Protein AF-A0AAN8XIC4-F1 (afdb_monomer)

Solvent-accessible surface area (backbone atoms only — not comparable to full-atom values): 4146 Å² total; per-residue (Å²): 135,92,72,61,90,68,64,57,85,76,57,86,34,74,46,78,47,74,55,46,72,57,79,78,48,100,77,54,38,58,62,74,88,75,55,70,75,84,36,40,35,36,42,40,63,51,54,82,67,72,44,62,70,67,39,80,50,88,91,70,22,32,40,26,20,85

Nearest PDB structures (foldseek):
  8bah-assembly1_B  TM=9.690E-01  e=6.129E-07  Homo sapiens
  3t1i-assembly2_C  TM=9.681E-01  e=1.789E-06  Homo sapiens
  4yke-assembly1_B  TM=9.498E-01  e=1.789E-06  Thermochaetoides thermophila DSM 1495
  4fbw-assembly3_A  TM=9.581E-01  e=2.279E-05  Schizosaccharomyces pombe 972h-
  4fbw-assembly3_B  TM=9.576E-01  e=2.606E-05  Schizosaccharomyces pombe 972h-

Organism: Halocaridina rubra (NCBI:txid373956)

Mean predicted aligned error: 2.93 Å

InterPro domains:
  IPR029052 Metallo-dependent phosphatase-like [G3DSA:3.60.21.10] (1-66)
  IPR029052 Metallo-dependent phosphatase-like [SSF56300] (7-54)

pLDDT: mean 95.02, std 4.51, range [75.25, 98.56]

Secondary structure (DSSP, 8-state):
----SSSTTTS--EEEE-S--S-SSSSSS--GGGS-TT-SEEEE-S--S-EEEEEEETTTEEEEE-

Structure (mmCIF, N/CA/C/O backbone):
data_AF-A0AAN8XIC4-F1
#
_entry.id   AF-A0AAN8XIC4-F1
#
loop_
_atom_site.group_PDB
_atom_site.id
_atom_site.type_symbol
_atom_site.label_atom_id
_atom_site.label_alt_id
_atom_site.label_comp_id
_atom_site.label_asym_id
_atom_site.label_entity_id
_atom_site.label_seq_id
_atom_site.pdbx_PDB_ins_code
_atom_site.Cartn_x
_atom_site.Cartn_y
_atom_site.Cartn_z
_atom_site.occupancy
_atom_site.B_iso_or_equiv
_atom_site.auth_seq_id
_atom_site.auth_comp_id
_atom_site.auth_asym_id
_atom_site.auth_atom_id
_atom_site.pdbx_PDB_model_num
ATOM 1 N N . MET A 1 1 ? -4.453 10.853 5.661 1.00 75.25 1 MET A N 1
ATOM 2 C CA . MET A 1 1 ? -5.762 10.597 5.005 1.00 75.25 1 MET A CA 1
ATOM 3 C C . MET A 1 1 ? -6.942 10.768 5.967 1.00 75.25 1 MET A C 1
ATOM 5 O O . MET A 1 1 ? -6.718 10.970 7.154 1.00 75.25 1 MET A O 1
ATOM 9 N N . ILE A 1 2 ? -8.188 10.713 5.477 1.00 92.94 2 ILE A N 1
ATOM 10 C CA . ILE A 1 2 ? -9.399 10.690 6.323 1.00 92.94 2 ILE A CA 1
ATOM 11 C C . ILE A 1 2 ? -9.667 9.240 6.748 1.00 92.94 2 ILE A C 1
ATOM 13 O O . ILE A 1 2 ? -9.680 8.356 5.896 1.00 92.94 2 ILE A O 1
ATOM 17 N N . ARG A 1 3 ? -9.887 9.004 8.046 1.00 96.69 3 ARG A N 1
ATOM 18 C CA . ARG A 1 3 ? -10.258 7.695 8.616 1.00 96.69 3 ARG A CA 1
ATOM 19 C C . ARG A 1 3 ? -11.667 7.758 9.226 1.00 96.69 3 ARG A C 1
ATOM 21 O O . ARG A 1 3 ? -12.111 8.857 9.582 1.00 96.69 3 ARG A O 1
ATOM 28 N N . PRO A 1 4 ? -12.377 6.622 9.358 1.00 97.06 4 PRO A N 1
ATOM 29 C CA . PRO A 1 4 ? -13.626 6.557 10.115 1.00 97.06 4 PRO A CA 1
ATOM 30 C C . PRO A 1 4 ? -13.451 7.116 11.532 1.00 97.06 4 PRO A C 1
ATOM 32 O O . PRO A 1 4 ? -12.427 6.884 12.170 1.00 97.06 4 PRO A O 1
ATOM 35 N N . LYS A 1 5 ? -14.444 7.867 12.027 1.00 96.38 5 LYS A N 1
ATOM 36 C CA . LYS A 1 5 ? -14.413 8.410 13.399 1.00 96.38 5 LYS A CA 1
ATOM 37 C C . LYS A 1 5 ? -14.616 7.325 14.454 1.00 96.38 5 LYS A C 1
ATOM 39 O O . LYS A 1 5 ? -14.082 7.429 15.551 1.00 96.38 5 LYS A O 1
ATOM 44 N N . GLU A 1 6 ? -15.406 6.315 14.119 1.00 97.44 6 GLU A N 1
ATOM 45 C CA . GLU A 1 6 ? -15.743 5.200 14.994 1.00 97.44 6 GLU A CA 1
ATOM 46 C C . GLU A 1 6 ? -14.900 3.989 14.606 1.00 97.44 6 GLU A C 1
ATOM 48 O O . GLU A 1 6 ? -14.733 3.700 13.416 1.00 97.44 6 GLU A O 1
ATOM 53 N N . HIS A 1 7 ? -14.380 3.283 15.611 1.00 96.12 7 HIS A N 1
ATOM 54 C CA . HIS A 1 7 ? -13.682 2.009 15.420 1.00 96.12 7 HIS A CA 1
ATOM 55 C C . HIS A 1 7 ? -12.472 2.081 14.475 1.00 96.12 7 HIS A C 1
ATOM 57 O O . HIS A 1 7 ? -12.148 1.101 13.818 1.00 96.12 7 HIS A O 1
ATOM 63 N N . ALA A 1 8 ? -11.790 3.234 14.390 1.00 95.25 8 ALA A N 1
ATOM 64 C CA . ALA A 1 8 ? -10.712 3.485 13.424 1.00 95.25 8 ALA A CA 1
ATOM 65 C C . ALA A 1 8 ? -9.624 2.393 13.402 1.00 95.25 8 ALA A C 1
ATOM 67 O O . ALA A 1 8 ? -9.095 2.088 12.333 1.00 95.25 8 ALA A O 1
ATOM 68 N N . GLU A 1 9 ? -9.313 1.815 14.565 1.00 94.88 9 GLU A N 1
ATOM 69 C CA . GLU A 1 9 ? -8.287 0.779 14.737 1.00 94.88 9 GLU A CA 1
ATOM 70 C C . GLU A 1 9 ? -8.804 -0.654 14.526 1.00 94.88 9 GLU A C 1
ATOM 72 O O . GLU A 1 9 ? -8.001 -1.572 14.392 1.00 94.88 9 GLU A O 1
ATOM 77 N N . ASP A 1 10 ? -10.123 -0.851 14.448 1.00 96.88 10 ASP A N 1
ATOM 78 C CA . ASP A 1 10 ? -10.738 -2.162 14.202 1.00 96.88 10 ASP A CA 1
ATOM 79 C C . ASP A 1 10 ? -10.875 -2.453 12.693 1.00 96.88 10 ASP A C 1
ATOM 81 O O . ASP A 1 10 ? -11.092 -3.594 12.280 1.00 96.88 10 ASP A O 1
ATOM 85 N N . TRP A 1 11 ? -10.765 -1.420 11.849 1.00 97.19 11 TRP A N 1
ATOM 86 C CA . TRP A 1 11 ? -10.862 -1.556 10.398 1.00 97.19 11 TRP A CA 1
ATOM 87 C C . TRP A 1 11 ? -9.595 -2.163 9.799 1.00 97.19 11 TRP A C 1
ATOM 89 O O . TRP A 1 11 ? -8.489 -1.683 10.038 1.00 97.19 11 TRP A O 1
ATOM 99 N N . PHE A 1 12 ? -9.779 -3.139 8.908 1.00 97.75 12 PHE A N 1
ATOM 100 C CA . PHE A 1 12 ? -8.735 -3.568 7.983 1.00 97.75 12 PHE A CA 1
ATOM 101 C C . PHE A 1 12 ? -8.677 -2.601 6.791 1.00 97.75 12 PHE A C 1
ATOM 103 O O . PHE A 1 12 ? -9.587 -2.552 5.960 1.00 97.75 12 PHE A O 1
ATOM 110 N N . ASN A 1 13 ? -7.617 -1.803 6.721 1.00 97.75 13 ASN A N 1
ATOM 111 C CA . ASN A 1 13 ? -7.465 -0.705 5.774 1.00 97.75 13 ASN A CA 1
ATOM 112 C C . ASN A 1 13 ? -6.806 -1.192 4.479 1.00 97.75 13 ASN A C 1
ATOM 114 O O . ASN A 1 13 ? -5.637 -1.586 4.477 1.00 97.75 13 ASN A O 1
ATOM 118 N N . ILE A 1 14 ? -7.550 -1.130 3.374 1.00 98.06 14 ILE A N 1
ATOM 119 C CA . ILE A 1 14 ? -7.080 -1.517 2.039 1.00 98.06 14 ILE A CA 1
ATOM 120 C C . ILE A 1 14 ? -6.961 -0.272 1.164 1.00 98.06 14 ILE A C 1
ATOM 122 O O . ILE A 1 14 ? -7.900 0.520 1.078 1.00 98.06 14 ILE A O 1
ATOM 126 N N . MET A 1 15 ? -5.835 -0.130 0.470 1.00 98.00 15 MET A N 1
ATOM 127 C CA . MET A 1 15 ? -5.648 0.869 -0.579 1.00 98.00 15 MET A CA 1
ATOM 128 C C . MET A 1 15 ? -5.408 0.179 -1.919 1.00 98.00 15 MET A C 1
ATOM 130 O O . MET A 1 15 ? -4.582 -0.720 -2.024 1.00 98.00 15 MET A O 1
ATOM 134 N N . VAL A 1 16 ? -6.109 0.626 -2.958 1.00 98.31 16 VAL A N 1
ATOM 135 C CA . VAL A 1 16 ? -5.861 0.211 -4.343 1.00 98.31 16 VAL A CA 1
ATOM 136 C C . VAL A 1 16 ? -5.338 1.422 -5.095 1.00 98.31 16 VAL A C 1
ATOM 138 O O . VAL A 1 16 ? -5.952 2.490 -5.038 1.00 98.31 16 VAL A O 1
ATOM 141 N N . LEU A 1 17 ? -4.217 1.274 -5.796 1.00 97.50 17 LEU A N 1
ATOM 142 C CA . LEU A 1 17 ? -3.668 2.343 -6.622 1.00 97.50 17 LEU A CA 1
ATOM 143 C C . LEU A 1 17 ? -3.175 1.835 -7.972 1.00 97.50 17 LEU A C 1
ATOM 145 O O . LEU A 1 17 ? -2.804 0.678 -8.136 1.00 97.50 17 LEU A O 1
ATOM 149 N N . HIS A 1 18 ? -3.167 2.739 -8.944 1.00 98.06 18 HIS A N 1
ATOM 150 C CA . HIS A 1 18 ? -2.719 2.479 -10.305 1.00 98.06 18 HIS A CA 1
ATOM 151 C C . HIS A 1 18 ? -1.705 3.564 -10.687 1.00 98.06 18 HIS A C 1
ATOM 153 O O . HIS A 1 18 ? -2.054 4.568 -11.304 1.00 98.06 18 HIS A O 1
ATOM 159 N N . GLN A 1 19 ? -0.468 3.407 -10.213 1.00 97.62 19 GLN A N 1
ATOM 160 C CA . GLN A 1 19 ? 0.661 4.316 -10.450 1.00 97.62 19 GLN A CA 1
ATOM 161 C C . GLN A 1 19 ? 1.944 3.518 -10.665 1.00 97.62 19 GLN A C 1
ATOM 163 O O . GLN A 1 19 ? 2.005 2.371 -10.243 1.00 97.62 19 GLN A O 1
ATOM 168 N N . ASN A 1 20 ? 2.987 4.114 -11.238 1.00 97.44 20 ASN A N 1
ATOM 169 C CA . ASN A 1 20 ? 4.285 3.442 -11.358 1.00 97.44 20 ASN A CA 1
ATOM 170 C C . ASN A 1 20 ? 4.828 3.047 -9.973 1.00 97.44 20 ASN A C 1
ATOM 172 O O . ASN A 1 20 ? 4.922 3.894 -9.071 1.00 97.44 20 ASN A O 1
ATOM 176 N N . HIS A 1 21 ? 5.202 1.778 -9.823 1.00 95.25 21 HIS A N 1
ATOM 177 C CA . HIS A 1 21 ? 5.914 1.250 -8.654 1.00 95.25 21 HIS A CA 1
ATOM 178 C C . HIS A 1 21 ? 7.420 1.454 -8.808 1.00 95.25 21 HIS A C 1
ATOM 180 O O . HIS A 1 21 ? 8.127 1.780 -7.852 1.00 95.25 21 HIS A O 1
ATOM 186 N N . VAL A 1 22 ? 7.903 1.317 -10.044 1.00 90.06 22 VAL A N 1
ATOM 187 C CA . VAL A 1 22 ? 9.321 1.399 -10.385 1.00 90.06 22 VAL A CA 1
ATOM 188 C C . VAL A 1 22 ? 9.725 2.833 -10.714 1.00 90.06 22 VAL A C 1
ATOM 190 O O . VAL A 1 22 ? 9.011 3.604 -11.357 1.00 90.06 22 VAL A O 1
ATOM 193 N N . LYS A 1 23 ? 10.932 3.210 -10.287 1.00 90.81 23 LYS A N 1
ATOM 194 C CA . LYS A 1 23 ? 11.499 4.536 -10.534 1.00 90.81 23 LYS A CA 1
ATOM 195 C C . LYS A 1 23 ? 11.856 4.729 -12.014 1.00 90.81 23 LYS A C 1
ATOM 197 O O . LYS A 1 23 ? 12.965 4.412 -12.436 1.00 90.81 23 LYS A O 1
ATOM 202 N N . HIS A 1 24 ? 10.961 5.360 -12.771 1.00 81.50 24 HIS A N 1
ATOM 203 C CA . HIS A 1 24 ? 11.216 5.791 -14.157 1.00 81.50 24 HIS A CA 1
ATOM 204 C C . HIS A 1 24 ? 11.780 7.221 -14.278 1.00 81.50 24 HIS A C 1
ATOM 206 O O . HIS A 1 24 ? 12.156 7.666 -15.358 1.00 81.50 24 HIS A O 1
ATOM 212 N N . GLY A 1 25 ? 11.840 7.964 -13.171 1.00 84.69 25 GLY A N 1
ATOM 213 C CA . GLY A 1 25 ? 12.331 9.341 -13.094 1.00 84.69 25 GLY A CA 1
ATOM 214 C C . GLY A 1 25 ? 12.236 9.865 -11.657 1.00 84.69 25 GLY A C 1
ATOM 215 O O . GLY A 1 25 ? 11.736 9.149 -10.790 1.00 84.69 25 GLY A O 1
ATOM 216 N N . PRO A 1 26 ? 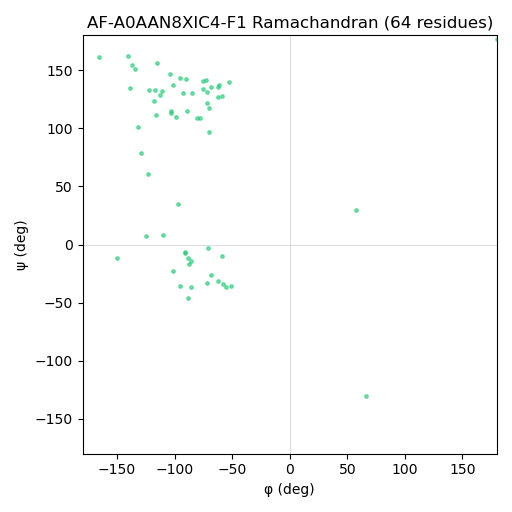12.694 11.094 -11.360 1.00 83.50 26 PRO A N 1
ATOM 217 C CA . PRO A 1 26 ? 12.688 11.623 -9.993 1.00 83.50 26 PRO A CA 1
ATOM 218 C C . PRO A 1 26 ? 11.293 11.667 -9.350 1.00 83.50 26 PRO A C 1
ATOM 220 O O . PRO A 1 26 ? 11.177 11.430 -8.153 1.00 83.50 26 PRO A O 1
ATOM 223 N N . THR A 1 27 ? 10.255 11.929 -10.150 1.00 90.75 27 THR A N 1
ATOM 224 C CA . THR A 1 27 ? 8.859 12.109 -9.707 1.00 90.75 27 THR A CA 1
ATOM 225 C C . THR A 1 27 ? 7.870 11.182 -10.421 1.00 90.75 27 THR A C 1
ATOM 227 O O . THR A 1 27 ? 6.666 11.344 -10.271 1.00 90.75 27 THR A O 1
ATOM 230 N N . ASN A 1 28 ? 8.356 10.229 -11.223 1.00 94.00 28 ASN A N 1
ATOM 231 C CA . ASN A 1 28 ? 7.519 9.386 -12.089 1.00 94.00 28 ASN A CA 1
ATOM 232 C C . ASN A 1 28 ? 7.210 8.026 -11.449 1.00 94.00 28 ASN A C 1
ATOM 234 O O . ASN A 1 28 ? 7.211 7.014 -12.144 1.00 94.00 28 ASN A O 1
ATOM 238 N N . TYR A 1 29 ? 7.050 7.996 -10.128 1.00 96.00 29 TYR A N 1
ATOM 239 C CA . TYR A 1 29 ? 6.685 6.823 -9.336 1.00 96.00 29 TYR A CA 1
ATOM 240 C C . TYR A 1 29 ? 6.252 7.266 -7.943 1.00 96.00 29 TYR A C 1
ATOM 242 O O . TYR A 1 29 ? 6.579 8.379 -7.517 1.00 96.00 29 TYR A O 1
ATOM 250 N N . ILE A 1 30 ? 5.534 6.395 -7.241 1.00 96.06 30 ILE A N 1
ATOM 251 C CA . ILE A 1 30 ? 5.221 6.601 -5.829 1.00 96.06 30 ILE A CA 1
ATOM 252 C C . ILE A 1 30 ? 6.131 5.689 -5.006 1.00 96.06 30 ILE A C 1
ATOM 254 O O . ILE A 1 30 ? 6.015 4.469 -5.100 1.00 96.06 30 ILE A O 1
ATOM 258 N N . PRO A 1 31 ? 7.037 6.251 -4.191 1.00 94.12 31 PRO A N 1
ATOM 259 C CA . PRO A 1 31 ? 7.754 5.480 -3.191 1.00 94.12 31 PRO A CA 1
ATOM 260 C C . PRO A 1 31 ? 6.790 4.875 -2.168 1.00 94.12 31 PRO A C 1
ATOM 262 O O . PRO A 1 31 ? 5.906 5.555 -1.654 1.00 94.12 31 PRO A O 1
ATOM 265 N N . GLU A 1 32 ? 7.002 3.618 -1.804 1.00 94.00 32 GLU A N 1
ATOM 266 C CA . GLU A 1 32 ? 6.205 2.928 -0.783 1.00 94.00 32 GLU A CA 1
ATOM 267 C C . GLU A 1 32 ? 6.156 3.648 0.567 1.00 94.00 32 GLU A C 1
ATOM 269 O O . GLU A 1 32 ? 5.114 3.707 1.212 1.00 94.00 32 GLU A O 1
ATOM 274 N N . ASN A 1 33 ? 7.262 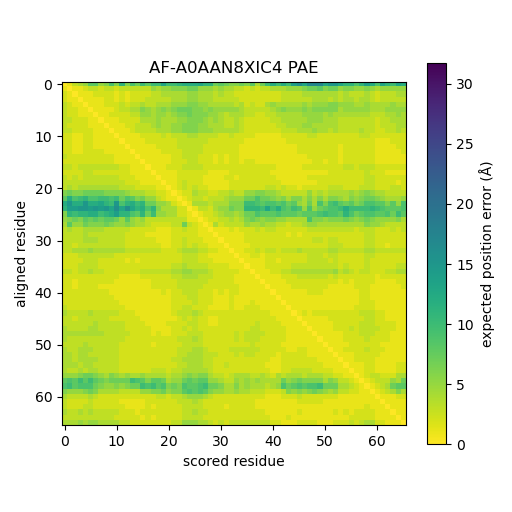4.277 0.965 1.00 90.69 33 ASN A N 1
ATOM 275 C CA . ASN A 1 33 ? 7.355 5.040 2.208 1.00 90.69 33 ASN A CA 1
ATOM 276 C C . ASN A 1 33 ? 6.565 6.363 2.198 1.00 90.69 33 ASN A C 1
ATOM 278 O O . ASN A 1 33 ? 6.570 7.065 3.207 1.00 90.69 33 ASN A O 1
ATOM 282 N N . PHE A 1 34 ? 5.923 6.732 1.083 1.00 93.69 34 PHE A N 1
ATOM 283 C CA . PHE A 1 34 ? 4.993 7.865 1.031 1.00 93.69 34 PHE A CA 1
ATOM 284 C C . PHE A 1 34 ? 3.573 7.462 1.437 1.00 93.69 34 PHE A C 1
ATOM 286 O O . PHE A 1 34 ? 2.740 8.337 1.675 1.00 93.69 34 PHE A O 1
ATOM 293 N N . LEU A 1 35 ? 3.280 6.161 1.488 1.00 94.62 35 LEU A N 1
ATOM 294 C CA . LEU A 1 35 ? 1.979 5.664 1.909 1.00 94.62 35 LEU A CA 1
ATOM 295 C C . LEU A 1 35 ? 1.843 5.782 3.429 1.00 94.62 35 LEU A C 1
ATOM 297 O O . LEU A 1 35 ? 2.792 5.547 4.178 1.00 94.62 35 LEU A O 1
ATOM 301 N N . ASP A 1 36 ? 0.648 6.165 3.880 1.00 94.50 36 ASP A N 1
ATOM 302 C CA . ASP A 1 36 ? 0.364 6.286 5.307 1.00 94.50 36 ASP A CA 1
ATOM 303 C C . ASP A 1 36 ? 0.518 4.906 5.984 1.00 94.50 36 ASP A C 1
ATOM 305 O O . ASP A 1 36 ? -0.026 3.919 5.479 1.00 94.50 36 ASP A O 1
ATOM 309 N N . PRO A 1 37 ? 1.181 4.818 7.153 1.00 92.31 37 PRO A N 1
ATOM 310 C CA . PRO A 1 37 ? 1.481 3.538 7.778 1.00 92.31 37 PRO A CA 1
ATOM 311 C C . PRO A 1 37 ? 0.219 2.758 8.151 1.00 92.31 37 PRO A C 1
ATOM 313 O O . PRO A 1 37 ? 0.253 1.555 8.028 1.00 92.31 37 PRO A O 1
ATOM 316 N N . PHE A 1 38 ? -0.912 3.393 8.495 1.00 94.62 38 PHE A N 1
ATOM 317 C CA . PHE A 1 38 ? -2.129 2.695 8.969 1.00 94.62 38 PHE A CA 1
ATOM 318 C C . PHE A 1 38 ? -2.737 1.664 7.991 1.00 94.62 38 PHE A C 1
ATOM 320 O O . PHE A 1 38 ? -3.673 0.948 8.353 1.00 94.62 38 PHE A O 1
ATOM 327 N N . LEU A 1 39 ? -2.270 1.625 6.742 1.00 96.88 39 LEU A N 1
ATOM 328 C CA . LEU A 1 39 ? -2.715 0.673 5.735 1.00 96.88 39 LEU A CA 1
ATOM 329 C C . LEU A 1 39 ? -2.270 -0.749 6.088 1.00 96.88 39 LEU A C 1
ATOM 331 O O . LEU A 1 39 ? -1.113 -0.999 6.421 1.00 96.88 39 LEU A O 1
ATOM 335 N N . ASN A 1 40 ? -3.185 -1.705 5.948 1.00 97.50 40 ASN A N 1
ATOM 336 C CA . ASN A 1 40 ? -2.893 -3.120 6.168 1.00 97.50 40 ASN A CA 1
ATOM 337 C C . ASN A 1 40 ? -2.553 -3.838 4.859 1.00 97.50 40 ASN A C 1
ATOM 339 O O . ASN A 1 40 ? -1.683 -4.704 4.847 1.00 97.50 40 ASN A O 1
ATOM 343 N N . LEU A 1 41 ? -3.204 -3.462 3.754 1.00 98.00 41 LEU A N 1
ATOM 344 C CA . LEU A 1 41 ? -2.950 -4.023 2.428 1.00 98.00 41 LEU A CA 1
ATOM 345 C C . LEU A 1 41 ? -2.968 -2.934 1.355 1.00 98.00 41 LEU A C 1
ATOM 347 O O . LEU A 1 41 ? -3.889 -2.119 1.288 1.00 98.00 41 LEU A O 1
ATOM 351 N N . VAL A 1 42 ? -1.979 -2.976 0.472 1.00 98.25 42 VAL A N 1
ATOM 352 C CA . VAL A 1 42 ? -1.877 -2.147 -0.724 1.00 98.25 42 VAL A CA 1
ATOM 353 C C . VAL A 1 42 ? -1.895 -3.053 -1.950 1.00 98.25 42 VAL A C 1
ATOM 355 O O . VAL A 1 42 ? -1.061 -3.947 -2.085 1.00 98.25 42 VAL A O 1
ATOM 358 N N . ILE A 1 43 ? -2.842 -2.812 -2.851 1.00 98.56 43 ILE A N 1
ATOM 359 C CA . ILE A 1 43 ? -2.935 -3.482 -4.149 1.00 98.56 43 ILE A CA 1
ATOM 360 C C . ILE A 1 43 ? -2.425 -2.506 -5.209 1.00 98.56 43 ILE A C 1
ATOM 362 O O . ILE A 1 43 ? -3.039 -1.460 -5.454 1.00 98.56 43 ILE A O 1
ATOM 366 N N . TRP A 1 44 ? -1.297 -2.848 -5.823 1.00 98.50 44 TRP A N 1
ATOM 367 C CA . TRP A 1 44 ? -0.628 -2.049 -6.842 1.00 98.50 44 TRP A CA 1
ATOM 368 C C . TRP A 1 44 ? -0.991 -2.582 -8.228 1.00 98.50 44 TRP A C 1
ATOM 370 O O . TRP A 1 44 ? -0.611 -3.686 -8.585 1.00 98.50 44 TRP A O 1
ATOM 380 N N . GLY A 1 45 ? -1.780 -1.834 -8.998 1.00 98.25 45 GLY A N 1
ATOM 381 C CA . GLY A 1 45 ? -2.412 -2.354 -10.218 1.00 98.25 45 GLY A CA 1
ATOM 382 C C . GLY A 1 45 ? -1.878 -1.807 -11.541 1.00 98.25 4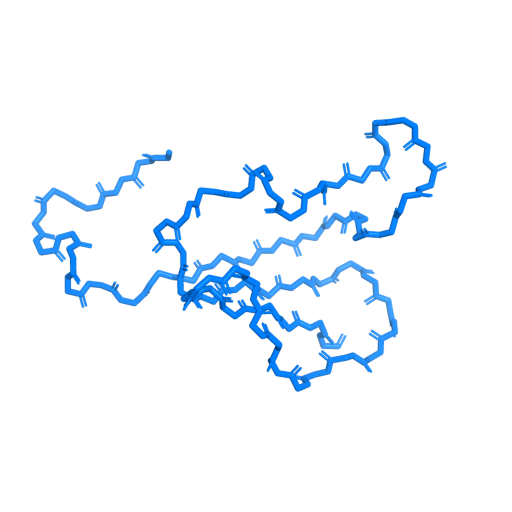5 GLY A C 1
ATOM 383 O O . GLY A 1 45 ? -2.53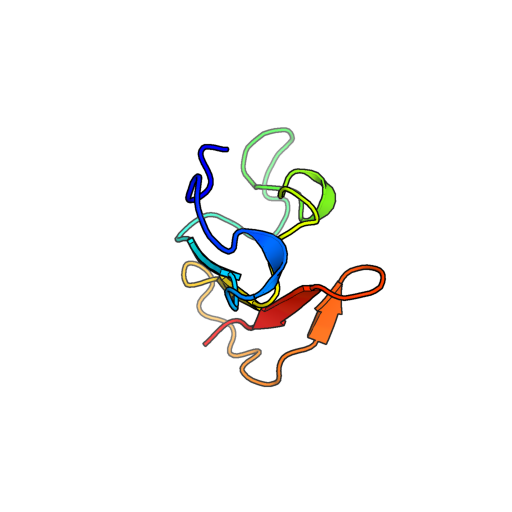2 -2.011 -12.558 1.00 98.25 45 GLY A O 1
ATOM 384 N N . HIS A 1 46 ? -0.790 -1.032 -11.536 1.00 98.00 46 HIS A N 1
ATOM 385 C CA . HIS A 1 46 ? -0.254 -0.415 -12.759 1.00 98.00 46 HIS A CA 1
ATOM 386 C C . HIS A 1 46 ? 0.737 -1.297 -13.505 1.00 98.00 46 HIS A C 1
ATOM 388 O O . HIS A 1 46 ? 0.688 -1.389 -14.727 1.00 98.00 46 HIS A O 1
ATOM 394 N N . GLU A 1 47 ? 1.671 -1.887 -12.772 1.00 97.69 47 GLU A N 1
ATOM 395 C CA . GLU A 1 47 ? 2.720 -2.703 -13.356 1.00 97.69 47 GLU A CA 1
ATOM 396 C C . GLU A 1 47 ? 2.124 -4.027 -13.835 1.00 97.69 47 GLU A C 1
ATOM 398 O O . GLU A 1 47 ? 1.259 -4.603 -13.184 1.00 97.69 47 GLU A O 1
ATOM 403 N N . HIS A 1 48 ? 2.595 -4.515 -14.979 1.00 97.25 48 HIS A N 1
ATOM 404 C CA . HIS A 1 48 ? 2.107 -5.766 -15.566 1.00 97.25 48 HIS A CA 1
ATOM 405 C C . HIS A 1 48 ? 2.906 -6.997 -15.102 1.00 97.25 48 HIS A C 1
ATOM 407 O O . HIS A 1 48 ? 2.580 -8.124 -15.476 1.00 97.25 4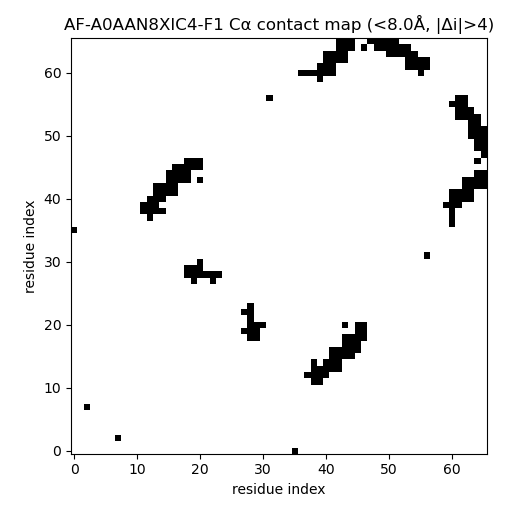8 HIS A O 1
ATOM 413 N N . GLU A 1 49 ? 3.998 -6.797 -14.358 1.00 97.75 49 GLU A N 1
ATOM 414 C CA . GLU A 1 49 ? 4.742 -7.900 -13.754 1.00 97.75 49 GLU A CA 1
ATOM 415 C C . GLU A 1 49 ? 3.923 -8.492 -12.605 1.00 97.75 49 GLU A C 1
ATOM 417 O O . GLU A 1 49 ? 3.600 -7.798 -11.648 1.00 97.75 49 GLU A O 1
ATOM 422 N N . CYS A 1 50 ? 3.616 -9.783 -12.675 1.00 98.12 50 CYS A N 1
ATOM 423 C CA . CYS A 1 50 ? 2.824 -10.442 -11.645 1.00 98.12 50 CYS A CA 1
ATOM 424 C C . CYS A 1 50 ? 3.685 -10.742 -10.405 1.00 98.12 50 CYS A C 1
ATOM 426 O O . CYS A 1 50 ? 4.527 -11.643 -10.424 1.00 98.12 50 CYS A O 1
ATOM 428 N N . LEU A 1 51 ? 3.438 -10.012 -9.315 1.00 97.75 51 LEU A N 1
ATOM 429 C CA . LEU A 1 51 ? 3.986 -10.238 -7.973 1.00 97.75 51 LEU A CA 1
ATOM 430 C C . LEU A 1 51 ? 2.814 -10.396 -6.988 1.00 97.75 51 LEU A C 1
ATOM 432 O O . LEU A 1 51 ? 2.615 -9.596 -6.068 1.00 97.75 51 LEU A O 1
ATOM 436 N N . ILE A 1 52 ? 1.991 -11.417 -7.240 1.00 97.94 52 ILE A N 1
ATOM 437 C CA . ILE A 1 52 ? 0.706 -11.620 -6.558 1.00 97.94 52 ILE A CA 1
ATOM 438 C C . ILE A 1 52 ? 0.853 -11.983 -5.074 1.00 97.94 52 ILE A C 1
ATOM 440 O O . ILE A 1 52 ? -0.043 -11.704 -4.283 1.00 97.94 52 ILE A O 1
ATOM 444 N N . GLU A 1 53 ? 1.975 -12.588 -4.684 1.00 98.31 53 GLU A N 1
ATOM 445 C CA . GLU A 1 53 ? 2.236 -12.952 -3.291 1.00 98.31 53 GLU A CA 1
ATOM 446 C C . GLU A 1 53 ? 2.473 -11.686 -2.451 1.00 98.31 53 GLU A C 1
ATOM 448 O O . GLU A 1 53 ? 3.439 -10.959 -2.713 1.00 98.31 53 GLU A O 1
ATOM 453 N N . PRO A 1 54 ? 1.630 -11.393 -1.439 1.00 97.50 54 PRO A N 1
ATOM 454 C CA . PRO A 1 54 ? 1.784 -10.185 -0.644 1.00 97.50 54 PRO A CA 1
ATOM 455 C C . PRO A 1 54 ? 3.119 -10.180 0.101 1.00 97.50 54 PRO A C 1
ATOM 457 O O . PRO A 1 54 ? 3.431 -11.101 0.860 1.00 97.50 54 PRO A O 1
ATOM 460 N N . ARG A 1 55 ? 3.894 -9.107 -0.062 1.00 97.12 55 ARG A N 1
ATOM 461 C CA . ARG A 1 55 ? 5.149 -8.902 0.669 1.00 97.12 55 ARG A CA 1
ATOM 462 C C . ARG A 1 55 ? 4.991 -7.874 1.773 1.00 97.12 55 ARG A C 1
ATOM 464 O O . ARG A 1 55 ? 4.259 -6.898 1.624 1.00 97.12 55 ARG A O 1
ATOM 471 N N . LEU A 1 56 ? 5.724 -8.069 2.864 1.00 96.56 56 LEU A N 1
ATOM 472 C CA . LEU A 1 56 ? 5.750 -7.114 3.962 1.00 96.56 56 LEU A CA 1
ATOM 473 C C . LEU A 1 56 ? 6.517 -5.846 3.553 1.00 96.56 56 LEU A C 1
ATOM 475 O O . LEU A 1 56 ? 7.628 -5.914 3.024 1.00 96.56 56 LEU A O 1
ATOM 479 N N . MET A 1 57 ? 5.912 -4.695 3.813 1.00 93.19 57 MET A N 1
ATOM 480 C CA . MET A 1 57 ? 6.485 -3.362 3.682 1.00 93.19 57 MET A CA 1
ATOM 481 C C . MET A 1 57 ? 6.539 -2.732 5.077 1.00 93.19 57 MET A C 1
ATOM 483 O O . MET A 1 57 ? 5.509 -2.427 5.679 1.00 93.19 57 MET A O 1
ATOM 487 N N . GLY A 1 58 ? 7.750 -2.544 5.605 1.00 87.19 58 GLY A N 1
ATOM 488 C CA . GLY A 1 58 ? 7.931 -2.125 6.996 1.00 87.19 58 GLY A CA 1
ATOM 489 C C . GLY A 1 58 ? 7.466 -3.216 7.962 1.00 87.19 58 GLY A C 1
ATOM 490 O O . GLY A 1 58 ? 7.844 -4.372 7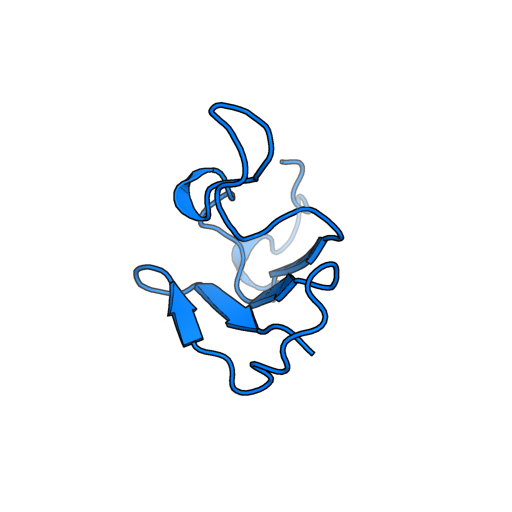.798 1.00 87.19 58 GLY A O 1
ATOM 491 N N . ASP A 1 59 ? 6.643 -2.847 8.945 1.00 86.12 59 ASP A N 1
ATOM 492 C CA . ASP A 1 59 ? 6.300 -3.748 10.054 1.00 86.12 59 ASP A CA 1
ATOM 493 C C . ASP A 1 59 ? 4.922 -4.418 9.932 1.00 86.12 59 ASP A C 1
ATOM 495 O O . ASP A 1 59 ? 4.695 -5.451 10.556 1.00 86.12 59 ASP A O 1
ATOM 499 N N . HIS A 1 60 ? 3.980 -3.848 9.167 1.00 92.12 60 HIS A N 1
ATOM 500 C CA . HIS A 1 60 ? 2.574 -4.293 9.215 1.00 92.12 60 HIS A CA 1
ATOM 501 C C . HIS A 1 60 ? 1.762 -4.141 7.925 1.00 92.12 60 HIS A C 1
ATOM 503 O O . HIS A 1 60 ? 0.662 -4.688 7.839 1.00 92.12 60 HIS A O 1
ATOM 509 N N . THR A 1 61 ? 2.268 -3.416 6.929 1.00 96.69 61 THR A N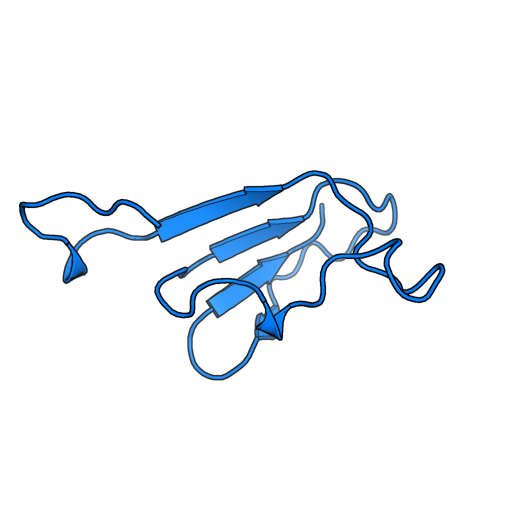 1
ATOM 510 C CA . THR A 1 61 ? 1.565 -3.225 5.661 1.00 96.69 61 THR A CA 1
ATOM 511 C C . THR A 1 61 ? 2.016 -4.286 4.672 1.00 96.69 61 THR A C 1
ATOM 513 O O . THR A 1 61 ? 3.213 -4.477 4.463 1.00 96.69 61 THR A O 1
ATOM 516 N N . PHE A 1 62 ? 1.073 -4.957 4.024 1.00 97.81 62 PHE A N 1
ATOM 517 C CA . PHE A 1 62 ? 1.364 -5.838 2.900 1.00 97.81 62 PHE A CA 1
ATOM 518 C C . PHE A 1 62 ? 1.182 -5.102 1.575 1.00 97.81 62 PHE A C 1
ATOM 520 O O . PHE A 1 62 ? 0.263 -4.298 1.431 1.00 97.81 62 PHE A O 1
ATOM 527 N N . VAL A 1 63 ? 2.029 -5.403 0.595 1.00 97.88 63 VAL A N 1
ATOM 528 C CA . VAL A 1 63 ? 1.912 -4.910 -0.783 1.00 97.88 63 VAL A CA 1
ATOM 529 C C . VAL A 1 63 ? 1.836 -6.108 -1.719 1.00 97.88 63 VAL A C 1
ATOM 531 O O . VAL A 1 63 ? 2.644 -7.027 -1.597 1.00 97.88 63 VAL A O 1
ATOM 534 N N . MET A 1 64 ? 0.888 -6.095 -2.652 1.00 98.19 64 MET A N 1
ATOM 535 C CA . MET A 1 64 ? 0.781 -7.088 -3.724 1.00 98.19 64 MET A CA 1
ATOM 536 C C . MET A 1 64 ? 0.535 -6.410 -5.071 1.00 98.19 64 MET A C 1
ATOM 538 O O . MET A 1 64 ? -0.092 -5.347 -5.127 1.00 98.19 64 MET A O 1
ATOM 542 N N . GLN A 1 65 ? 0.995 -7.046 -6.144 1.00 98.38 65 GLN A N 1
ATOM 543 C CA . GLN A 1 65 ? 0.868 -6.552 -7.512 1.00 98.38 65 GLN A CA 1
ATOM 544 C C . GLN A 1 65 ? 0.338 -7.678 -8.407 1.00 98.38 65 GLN A C 1
ATOM 546 O O . GLN A 1 65 ? 1.089 -8.604 -8.717 1.00 98.38 65 GLN A O 1
ATOM 551 N N . PRO A 1 66 ? -0.964 -7.662 -8.735 1.00 96.00 66 PRO A N 1
ATOM 552 C CA . PRO A 1 66 ? -1.579 -8.693 -9.563 1.00 96.00 66 PRO A CA 1
ATOM 553 C C . PRO A 1 66 ? -1.000 -8.799 -10.972 1.00 96.00 66 PRO A C 1
ATOM 555 O O . PRO A 1 66 ? -0.717 -7.743 -11.574 1.00 96.00 66 PRO A O 1
#

Sequence (66 aa):
MIRPKEHAEDWFNIMVLHQNHVKHGPTNYIPENFLDPFLNLVIWGHEHECLIEPRLMGDHTFVMQP

Radius of gyration: 12.8 Å; Cα contacts (8 Å, |Δi|>4): 101; chains: 1; bounding box: 28×25×31 Å

Foldseek 3Di:
DDADPPPRLVDQAEAEDAADCDDPDPPRGDDPVVDDPSHQEYEYEHDPDFQQPWDDDPDGHTYGYD

=== Feature glossary ===
Legend for the data blocks above and below:

— What the protein is —

Sequence gives the chain of amino acids in st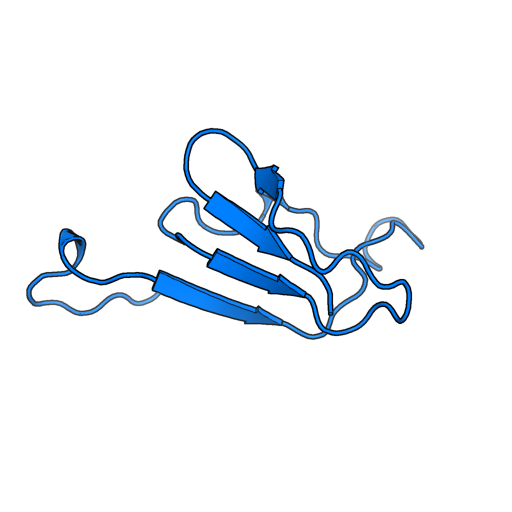andard one-letter code (A=alanine, C=cysteine, …, Y=tyrosine), read N→C. It is the only feature that is directly encoded by the gene; all structural features are derived from the folded form of this sequence.

The annotation block draws on four external resources. InterPro: which protein families and domains the sequence belongs to. GO: standardized terms for what the protein does, what process it participates in, and where in the cell it acts. CATH: which structural fold it has in the CATH hierarchy. Organism: the species of origin.

— Where its atoms are —

Atomic coordinates in PDBx/mmCIF format — the same representation the Protein Data Bank distributes. Each line of the _atom_site loop places one backbone atom in Cartesian space (units: ångströms, origin: arbitrary).

Six rendered views show the 3D structure from the faces of a cube — i.e. along ±x, ±y, ±z. Re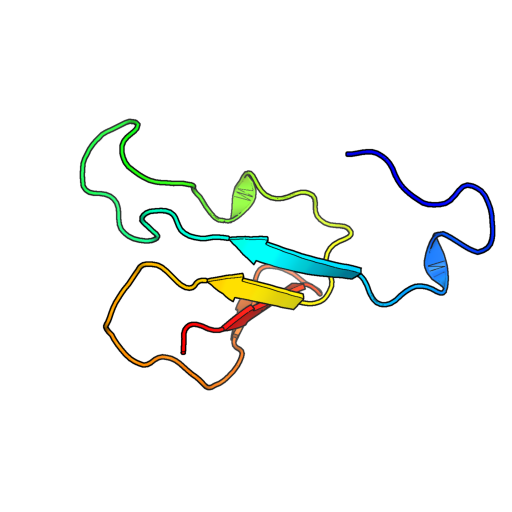ndering representation is drawn randomly per protein from cartoon (secondary-structure ribbons), sticks (backbone bonds), or molecular surface; coloring is either N→C rainbow (blue at the N-terminus through red at the C-terminus) or one color per chain.

— Local backbone conformation —

DSSP 8-state secondary structure assigns each residue one of H (α-helix), G (3₁₀-helix), I (π-helix), E (extended β-strand), B (isolated β-bridge), T (hydrogen-bonded turn), S (bend), or '-' (coil). The assignment is computed from backbone hydrogen-bond geometry via the Kabsch–Sander algorithm.

P-SEA three-state annotation labels each residue as helix, strand, or coil based purely on the geometry of the Cα trace. It serves as a fallback when the full backbone (and thus DSSP) is unavailable.

φ (phi) and ψ (psi) are the two rotatable backbone dihedrals per residue: φ is the C(i-1)–N–Cα–C torsion, ψ is the N–Cα–C–N(i+1) torsion, both in degrees on (−180°, 180°]. α-helical residues cluster near (−60°, −45°); β-strand residues near (−120°, +130°). A Ramachandran plot is simply a scatter of (φ, ψ) for every residue.

— Global shape and packing —

Radius of gyration (Rg) is the root-mean-square distance of Cα atoms from their centroid — a single number for overall size and compactness. A globular domain of N residues has Rg ≈ 2.2·N^0.38 Å; an extended or disordered chain has a much larger Rg. The Cα contact count is the number of residue pairs whose Cα atoms are within 8 Å and are more than four positions apart in sequence — a standard proxy for tertiary packing density. The bounding box is the smallest axis-aligned box enclosing all Cα atoms.

Accessible surface area quantifies burial. A residue with SASA near zero is packed into the hydrophobic core; one with SASA >100 Å² sits on the surface. Computed here via the Shrake–Rupley numerical algorithm with a 1.4 Å probe.

The contact map is a binary N×N matrix image: pixel (i, j) is dark where Cα_i and Cα_j are within 8 Å and |i−j|>4. Because the |i−j|>4 filter removes local helical contacts, off-diagonal stripes parallel to the main diagonal indicate parallel β-sheets; stripes perpendicular to it indicate antiparallel β-sheets. The Ramachandran plot scatters every residue's (φ, ψ) pair against the sterically allowed regions. The PAE heatmap renders the predicted-aligned-error matrix.

— Structural neighborhood —

A 3Di character summarizes, for each residue, the relative orientation of the Cα frame of its nearest spatial neighbor. Because it encodes fold topology rather than chemistry, 3Di alignments detect remote structural similarity that sequence alignment misses.

Structural nearest neighbors (via Foldseek easy-search vs the PDB). Reported per hit: target PDB id, E-value, and alignment TM-score. A TM-score above ~0.5 is the conventional threshold for 'same fold'.

— Confidence and disorder —

For AlphaFold models, the B-factor field carries pLDDT — the model's own estimate of local accuracy on a 0–100 scale. Regions with pLDDT<50 should be treated as essentially unmodeled; they often correspond to intrinsically disordered segments.

B-factor (Debye–Waller factor) reflects atomic displacement in the crystal lattice. It is an experimental observable (units Å²), not a prediction; low values mean the atom is pinned down, high values mean it moves or is heterogeneous across the crystal.

Predicted Aligned Error (PAE) is an AlphaFold confidence matrix: entry (i, j) is the expected error in the position of residue j, in ångströms, when the prediction is superimposed on the true structure at residue i. Low PAE within a block of residues means that block is internally rigid and well-predicted; high PAE between two blocks means their relative placement is uncertain even if each block individually is confident.